Protein AF-A0AAP3EN19-F1 (afdb_monomer)

Radius of gyration: 18.19 Å; Cα contacts (8 Å, |Δi|>4): 121; chains: 1; bounding box: 39×28×57 Å

Foldseek 3Di:
DCDPDPPLVAAQAEDAEEEEELADWDCVRVVVVVVVSVVSNHRYFPQYAYHHNVVVQADPVRDGDDDPRVVSVVVRVVRNVVVRVVRVVCSVVVRPDPVVVVVVVVD

Structure (mmCIF, N/CA/C/O backbone):
data_AF-A0AAP3EN19-F1
#
_entry.id   AF-A0AAP3EN19-F1
#
loop_
_atom_site.group_PDB
_atom_site.id
_atom_site.type_symbol
_atom_site.label_atom_id
_atom_site.label_alt_id
_atom_site.label_comp_id
_atom_site.label_asym_id
_atom_site.label_entity_id
_atom_site.label_seq_id
_atom_site.pdbx_PDB_ins_code
_atom_site.Cartn_x
_atom_site.Cartn_y
_atom_site.Cartn_z
_atom_site.occupancy
_atom_site.B_iso_or_equiv
_atom_site.auth_seq_id
_atom_site.auth_comp_id
_atom_site.auth_asym_id
_atom_site.auth_atom_id
_atom_site.pdbx_PDB_model_num
ATOM 1 N N . PRO A 1 1 ? -10.380 16.109 22.175 1.00 45.25 1 PRO A N 1
ATOM 2 C CA . PRO A 1 1 ? -10.395 16.600 20.768 1.00 45.25 1 PRO A CA 1
ATOM 3 C C . PRO A 1 1 ? -10.065 15.535 19.687 1.00 45.25 1 PRO A C 1
ATOM 5 O O . PRO A 1 1 ? -9.656 15.868 18.581 1.00 45.25 1 PRO A O 1
ATOM 8 N N . LEU A 1 2 ? -10.328 14.258 19.972 1.00 49.66 2 LEU A N 1
ATOM 9 C CA . LEU A 1 2 ? -10.444 13.134 19.017 1.00 49.66 2 LEU A CA 1
ATOM 10 C C . LEU A 1 2 ? -11.611 12.213 19.446 1.00 49.66 2 LEU A C 1
ATOM 12 O O . LEU A 1 2 ? -11.711 11.057 19.037 1.00 49.66 2 LEU A O 1
ATOM 16 N N . SER A 1 3 ? -12.425 12.751 20.345 1.00 49.03 3 SER A N 1
ATOM 17 C CA . SER A 1 3 ? -13.390 12.119 21.223 1.00 49.03 3 SER A CA 1
ATOM 18 C C . SER A 1 3 ? -14.751 12.660 20.795 1.00 49.03 3 SER A C 1
ATOM 20 O O . SER A 1 3 ? -14.890 13.875 20.669 1.00 49.03 3 SER A O 1
ATOM 22 N N . GLU A 1 4 ? -15.671 11.737 20.516 1.00 41.00 4 GLU A N 1
ATOM 23 C CA . GLU A 1 4 ? -17.041 11.913 20.007 1.00 41.00 4 GLU A CA 1
ATOM 24 C C . GLU A 1 4 ? -17.207 12.092 18.481 1.00 41.00 4 GLU A C 1
ATOM 26 O O . GLU A 1 4 ? -16.794 13.066 17.856 1.00 41.00 4 GLU A O 1
ATOM 31 N N . GLY A 1 5 ? -17.859 11.108 17.852 1.00 50.50 5 GLY A N 1
ATOM 32 C CA . GLY A 1 5 ? -18.584 11.275 16.583 1.00 50.50 5 GLY A CA 1
ATOM 33 C C . GLY A 1 5 ? -17.785 11.305 15.276 1.00 50.50 5 GLY A C 1
ATOM 34 O O . GLY A 1 5 ? -18.374 11.111 14.212 1.00 50.50 5 GLY A O 1
ATOM 35 N N . ALA A 1 6 ? -16.464 11.494 15.300 1.00 54.47 6 ALA A N 1
ATOM 36 C CA . A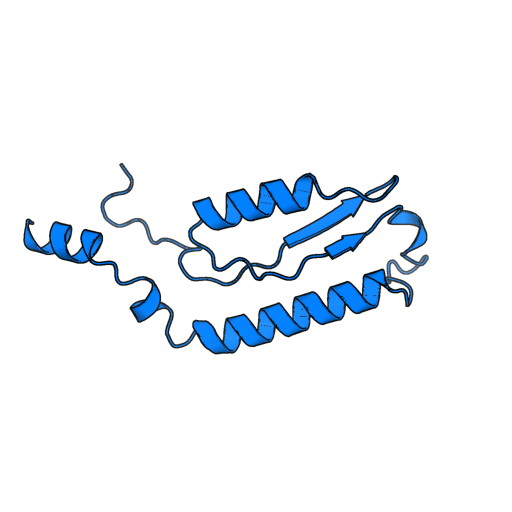LA A 1 6 ? -15.674 11.466 14.071 1.00 54.47 6 ALA A CA 1
ATOM 37 C C . ALA A 1 6 ? -15.603 10.035 13.513 1.00 54.47 6 ALA A C 1
ATOM 39 O O . ALA A 1 6 ? -14.811 9.208 13.975 1.00 54.47 6 ALA A O 1
ATOM 40 N N . VAL A 1 7 ? -16.424 9.743 12.496 1.00 64.12 7 VAL A N 1
ATOM 41 C CA . VAL A 1 7 ? -16.257 8.568 11.629 1.00 64.12 7 VAL A CA 1
ATOM 42 C C . VAL A 1 7 ? -14.787 8.514 11.237 1.00 64.12 7 VAL A C 1
ATOM 44 O O . VAL A 1 7 ? -14.251 9.489 10.719 1.00 64.12 7 V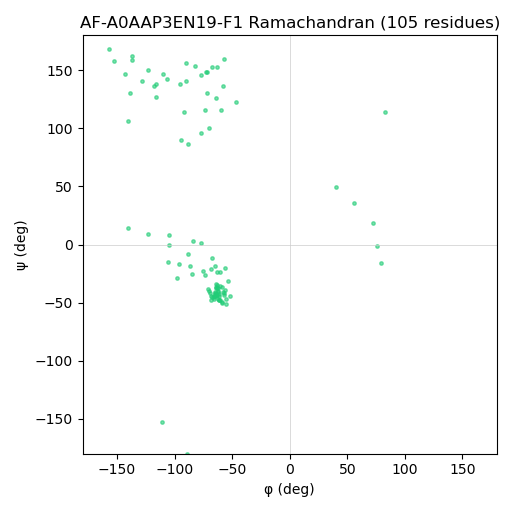AL A O 1
ATOM 47 N N . ARG A 1 8 ? -14.111 7.401 11.531 1.00 72.81 8 ARG A N 1
ATOM 48 C CA . ARG A 1 8 ? -12.677 7.240 11.266 1.00 72.81 8 ARG A CA 1
ATOM 49 C C . ARG A 1 8 ? -12.518 6.558 9.908 1.00 72.81 8 ARG A C 1
ATOM 51 O O . ARG A 1 8 ? -12.483 5.327 9.863 1.00 72.81 8 ARG A O 1
ATOM 58 N N . PRO A 1 9 ? -12.434 7.304 8.788 1.00 87.81 9 PRO A N 1
ATOM 59 C CA . PRO A 1 9 ? -12.581 6.737 7.447 1.00 87.81 9 PRO A CA 1
ATOM 60 C C . PRO A 1 9 ? -11.479 5.741 7.073 1.00 87.81 9 PRO A C 1
ATOM 62 O O . PRO A 1 9 ? -11.663 4.973 6.132 1.00 87.81 9 PRO A O 1
ATOM 65 N N . SER A 1 10 ? -10.342 5.749 7.770 1.00 93.62 10 SER A N 1
ATOM 66 C CA . SER A 1 10 ? -9.179 4.895 7.506 1.00 93.62 10 SER A CA 1
ATOM 67 C C . SER A 1 10 ? -8.996 3.760 8.515 1.00 93.62 10 SER A C 1
ATOM 69 O O . SER A 1 10 ? -8.227 2.839 8.251 1.00 93.62 10 SER A O 1
ATOM 71 N N . GLN A 1 11 ? -9.666 3.807 9.670 1.00 93.75 11 GLN A N 1
ATOM 72 C CA . GLN A 1 11 ? -9.373 2.897 10.777 1.00 93.75 11 GLN A CA 1
ATOM 73 C C . GLN A 1 11 ? -9.662 1.440 10.388 1.00 93.75 11 GLN A C 1
ATOM 75 O O . GLN A 1 11 ? -10.758 1.116 9.942 1.00 93.75 11 GLN A O 1
ATOM 80 N N . GLY A 1 12 ? -8.667 0.565 10.564 1.00 94.88 12 GLY A N 1
ATOM 81 C CA . GLY A 1 12 ? -8.773 -0.867 10.267 1.00 94.88 12 GLY A CA 1
ATOM 82 C C . GLY A 1 12 ? -8.720 -1.224 8.778 1.00 94.88 12 GLY A C 1
ATOM 83 O O . GLY A 1 12 ? -8.747 -2.406 8.446 1.00 94.88 12 GLY A O 1
ATOM 84 N N . LYS A 1 13 ? -8.615 -0.240 7.873 1.00 97.25 13 LYS A N 1
ATOM 85 C CA . LYS A 1 13 ? -8.443 -0.500 6.438 1.00 97.25 13 LYS A CA 1
ATOM 86 C C . LYS A 1 13 ? -7.010 -0.912 6.130 1.00 97.25 13 LYS A C 1
ATOM 88 O O . LYS A 1 13 ? -6.067 -0.420 6.747 1.00 97.25 13 LYS A O 1
ATOM 93 N N . THR A 1 14 ? -6.850 -1.787 5.151 1.00 98.38 14 THR A N 1
ATOM 94 C CA . THR A 1 14 ? -5.551 -2.187 4.609 1.00 98.38 14 THR A CA 1
ATOM 95 C C . THR A 1 14 ? -4.916 -1.067 3.784 1.00 98.38 14 THR A C 1
ATOM 97 O O . THR A 1 14 ? -5.610 -0.252 3.175 1.00 98.38 14 THR A O 1
ATOM 100 N N . LEU A 1 15 ? -3.584 -1.009 3.783 1.00 98.62 15 LEU A N 1
ATOM 101 C CA . LEU A 1 15 ? -2.796 -0.023 3.044 1.00 98.62 15 LEU A CA 1
ATOM 102 C C . LEU A 1 15 ? -1.573 -0.689 2.412 1.00 98.62 15 LEU A C 1
ATOM 104 O O . LEU A 1 15 ? -0.802 -1.343 3.110 1.00 98.62 15 LEU A O 1
ATOM 108 N N . ALA A 1 16 ? -1.352 -0.447 1.123 1.00 98.75 16 ALA A N 1
ATOM 109 C CA . ALA A 1 16 ? -0.076 -0.680 0.454 1.00 98.75 16 ALA A CA 1
ATOM 110 C C . ALA A 1 16 ? 0.607 0.665 0.182 1.00 98.75 16 ALA A C 1
ATOM 112 O O . ALA A 1 16 ? -0.061 1.648 -0.138 1.00 98.75 16 ALA A O 1
ATOM 113 N N . VAL A 1 17 ? 1.934 0.716 0.310 1.00 98.62 17 VAL A N 1
ATOM 114 C CA . VAL A 1 17 ? 2.727 1.927 0.051 1.00 98.62 17 VAL A CA 1
ATOM 115 C C . VAL A 1 17 ? 3.702 1.687 -1.093 1.00 98.62 17 VAL A C 1
ATOM 117 O O . VAL A 1 17 ? 4.347 0.640 -1.178 1.00 98.62 17 VAL A O 1
ATOM 120 N N . MET A 1 18 ? 3.792 2.662 -1.994 1.00 98.56 18 MET A N 1
ATOM 121 C CA . MET A 1 18 ? 4.605 2.576 -3.203 1.00 98.56 18 MET A CA 1
ATOM 122 C C . MET A 1 18 ? 5.224 3.939 -3.507 1.00 98.56 18 MET A C 1
ATOM 124 O O . MET A 1 18 ? 4.605 4.970 -3.243 1.00 98.56 18 MET A O 1
ATOM 128 N N . GLN A 1 19 ? 6.433 3.949 -4.065 1.00 98.25 19 GLN A N 1
ATOM 129 C CA . GLN A 1 19 ? 7.074 5.164 -4.565 1.00 98.25 19 GLN A CA 1
ATOM 130 C C . GLN A 1 19 ? 7.764 4.938 -5.912 1.00 98.25 19 GLN A C 1
ATOM 132 O O . GLN A 1 19 ? 8.109 3.813 -6.278 1.00 98.25 19 GLN A O 1
ATOM 137 N N . VAL A 1 20 ? 8.044 6.044 -6.595 1.00 97.81 20 VAL A N 1
ATOM 138 C CA . VAL A 1 20 ? 8.912 6.106 -7.773 1.00 97.81 20 VAL A CA 1
ATOM 139 C C . VAL A 1 20 ? 10.052 7.094 -7.523 1.00 97.81 20 VAL A C 1
ATOM 141 O O . VAL A 1 20 ? 9.899 8.055 -6.766 1.00 97.81 20 VAL A O 1
ATOM 144 N N . CYS A 1 21 ? 11.207 6.864 -8.144 1.00 96.75 21 CYS A N 1
ATOM 145 C CA . CYS A 1 21 ? 12.368 7.750 -8.085 1.00 96.75 21 CYS A CA 1
ATOM 146 C C . CYS A 1 21 ? 12.869 8.080 -9.493 1.00 96.75 21 CYS A C 1
ATOM 148 O O . CYS A 1 21 ? 12.954 7.200 -10.344 1.00 96.75 21 CYS A O 1
ATOM 150 N N . GLY A 1 22 ? 13.286 9.328 -9.724 1.00 97.12 22 GLY A N 1
ATOM 151 C CA . GLY A 1 22 ? 13.999 9.702 -10.955 1.00 97.12 22 GLY A CA 1
ATOM 152 C C . GLY A 1 22 ? 15.466 9.244 -10.980 1.00 97.12 22 GLY A C 1
ATOM 153 O O . GLY A 1 22 ? 16.043 9.079 -12.053 1.00 97.12 22 GLY A O 1
ATOM 154 N N . GLY A 1 23 ? 16.058 9.016 -9.802 1.00 94.81 23 GLY A N 1
ATOM 155 C CA . GLY A 1 23 ? 17.445 8.579 -9.621 1.00 94.81 23 GLY A CA 1
ATOM 156 C C . GLY A 1 23 ? 17.565 7.147 -9.094 1.00 94.81 23 GLY A C 1
ATOM 157 O O . GLY A 1 23 ? 16.687 6.313 -9.313 1.00 94.81 23 GLY A O 1
ATOM 158 N N . SER A 1 24 ? 18.664 6.866 -8.391 1.0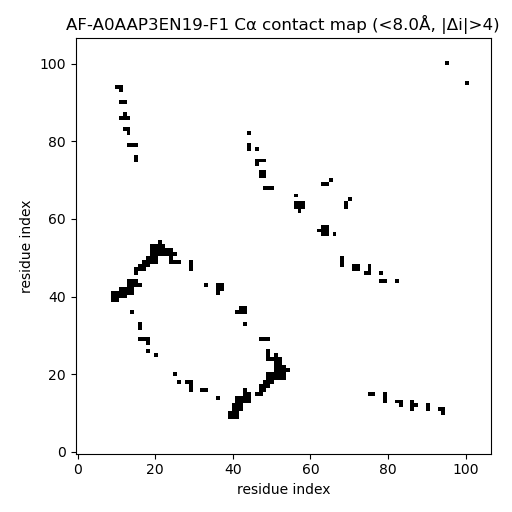0 95.62 24 SER A N 1
ATOM 159 C CA . SER A 1 24 ? 18.901 5.579 -7.724 1.00 95.62 24 SER A CA 1
ATOM 160 C C . SER A 1 24 ? 17.798 5.227 -6.722 1.00 95.62 24 SER A C 1
ATOM 162 O O . SER A 1 24 ? 17.061 6.095 -6.250 1.00 95.62 24 SER A O 1
ATOM 164 N N . GLN A 1 25 ? 17.697 3.940 -6.392 1.00 94.88 25 GLN A N 1
ATOM 165 C CA . GLN A 1 25 ? 16.673 3.443 -5.481 1.00 94.88 25 GLN A CA 1
ATOM 166 C C . GLN A 1 25 ? 16.749 4.137 -4.115 1.00 94.88 25 GLN A C 1
ATOM 168 O O . GLN A 1 25 ? 17.824 4.314 -3.544 1.00 94.88 25 GLN A O 1
ATOM 173 N N . SER A 1 26 ? 15.584 4.509 -3.589 1.00 96.81 26 SER A N 1
ATOM 174 C CA . SER A 1 26 ? 15.413 5.090 -2.258 1.00 96.81 26 SER A CA 1
ATOM 175 C C . SER A 1 26 ? 14.196 4.468 -1.580 1.00 96.81 26 SER A C 1
ATOM 177 O O . SER A 1 26 ? 13.302 3.955 -2.250 1.00 96.81 26 SER A O 1
ATOM 179 N N . PHE A 1 27 ? 14.138 4.530 -0.253 1.00 97.69 27 PHE A N 1
ATOM 180 C CA . PHE A 1 27 ? 12.989 4.070 0.534 1.00 97.69 27 PHE A CA 1
ATOM 181 C C . PHE A 1 27 ? 12.404 5.167 1.430 1.00 97.69 27 PHE A C 1
ATOM 183 O O . PHE A 1 27 ? 11.550 4.896 2.270 1.00 97.69 27 PHE A O 1
ATOM 190 N N . ASN A 1 28 ? 12.855 6.415 1.274 1.00 97.38 28 ASN A N 1
ATOM 191 C CA . ASN A 1 28 ? 12.502 7.498 2.190 1.00 97.38 28 ASN A CA 1
ATOM 192 C C . ASN A 1 28 ? 10.989 7.749 2.229 1.00 97.38 28 ASN A C 1
ATOM 194 O O . ASN A 1 28 ? 10.403 7.805 3.310 1.00 97.38 28 ASN A O 1
ATOM 198 N N . THR A 1 29 ? 10.349 7.841 1.061 1.00 98.00 29 THR A N 1
ATOM 199 C CA . THR A 1 29 ? 8.916 8.128 0.958 1.00 98.00 29 THR A CA 1
ATOM 200 C C . THR A 1 29 ? 8.085 6.966 1.485 1.00 98.00 29 THR A C 1
ATOM 202 O O . THR A 1 29 ? 7.216 7.185 2.322 1.00 98.00 29 THR A O 1
ATOM 205 N N . VAL A 1 30 ? 8.365 5.723 1.081 1.00 98.12 30 VAL A N 1
ATOM 206 C CA . VAL A 1 30 ? 7.607 4.558 1.582 1.00 98.12 30 VAL A CA 1
ATOM 207 C C . VAL A 1 30 ? 7.765 4.361 3.090 1.00 98.12 30 VAL A C 1
ATOM 209 O O . VAL A 1 30 ? 6.791 4.019 3.758 1.00 98.12 30 VAL A O 1
ATOM 212 N N . ASN A 1 31 ? 8.937 4.663 3.658 1.00 98.19 31 ASN A N 1
ATOM 213 C CA . ASN A 1 31 ? 9.153 4.616 5.105 1.00 98.19 31 ASN A CA 1
ATOM 214 C C . ASN A 1 31 ? 8.317 5.677 5.836 1.00 98.19 31 ASN A C 1
ATOM 216 O O . ASN A 1 31 ? 7.656 5.369 6.829 1.00 98.19 31 ASN A O 1
ATOM 220 N N . GLN A 1 32 ? 8.285 6.911 5.325 1.00 98.31 32 GLN A N 1
ATOM 221 C CA . GLN A 1 32 ? 7.445 7.974 5.884 1.00 98.31 32 GLN A CA 1
ATOM 222 C C . GLN A 1 32 ? 5.950 7.647 5.753 1.00 98.31 32 GLN A C 1
ATOM 224 O O . GLN A 1 32 ? 5.203 7.771 6.723 1.00 98.31 32 GLN A O 1
ATOM 229 N N . MET A 1 33 ? 5.518 7.147 4.593 1.00 98.31 33 MET A N 1
ATOM 230 C CA . MET A 1 33 ? 4.130 6.745 4.348 1.00 98.31 33 MET A CA 1
ATOM 231 C C . MET A 1 33 ? 3.698 5.578 5.239 1.00 98.31 33 MET A C 1
ATOM 233 O O . MET A 1 33 ? 2.557 5.540 5.693 1.00 98.31 33 MET A O 1
ATOM 237 N N . ARG A 1 34 ? 4.603 4.649 5.561 1.00 98.44 34 ARG A N 1
ATOM 238 C CA . ARG A 1 34 ? 4.330 3.561 6.509 1.00 98.44 34 ARG A CA 1
ATOM 239 C C . ARG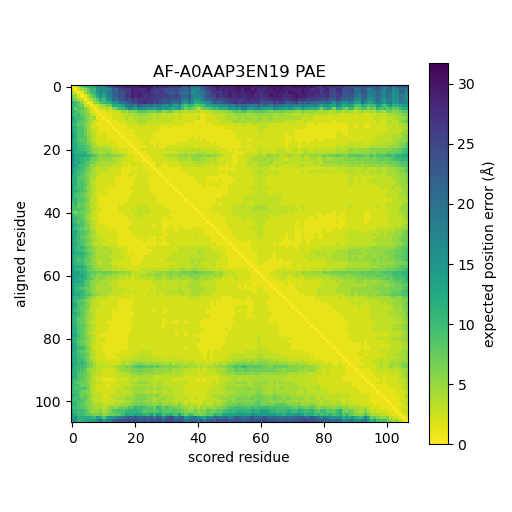 A 1 34 ? 4.062 4.090 7.916 1.00 98.44 34 ARG A C 1
ATOM 241 O O . ARG A 1 34 ? 3.100 3.662 8.557 1.00 98.44 34 ARG A O 1
ATOM 248 N N . VAL A 1 35 ? 4.868 5.048 8.378 1.00 98.06 35 VAL A N 1
ATOM 249 C CA . VAL A 1 35 ? 4.637 5.734 9.660 1.00 98.06 35 VAL A CA 1
ATOM 250 C C . VAL A 1 35 ? 3.311 6.498 9.632 1.00 98.06 35 VAL A C 1
ATOM 252 O O . VAL A 1 35 ? 2.557 6.443 10.605 1.00 98.06 35 VAL A O 1
ATOM 255 N N . LEU A 1 36 ? 2.982 7.153 8.517 1.00 97.62 36 LEU A N 1
ATOM 256 C CA . LEU A 1 36 ? 1.693 7.818 8.330 1.00 97.62 36 LEU A CA 1
ATOM 257 C C . LEU A 1 36 ? 0.519 6.826 8.390 1.00 97.62 36 LEU A C 1
ATOM 259 O O . LEU A 1 36 ? -0.439 7.071 9.118 1.00 97.62 36 LEU A O 1
ATOM 263 N N . GLY A 1 37 ? 0.612 5.665 7.736 1.00 97.75 37 GLY A N 1
ATOM 264 C CA . GLY A 1 37 ? -0.405 4.607 7.808 1.00 97.75 37 GLY A CA 1
ATOM 265 C C . GLY A 1 37 ? -0.694 4.153 9.242 1.00 97.75 37 GLY A C 1
ATOM 266 O O . GLY A 1 37 ? -1.856 3.992 9.623 1.00 97.75 37 GLY A O 1
ATOM 267 N N . ARG A 1 38 ? 0.348 4.060 10.081 1.00 97.31 38 ARG A N 1
ATOM 268 C CA . ARG A 1 38 ? 0.201 3.792 11.522 1.00 97.31 38 ARG A CA 1
ATOM 269 C C . ARG A 1 38 ? -0.601 4.891 12.224 1.00 97.31 38 ARG A C 1
ATOM 271 O O . ARG A 1 38 ? -1.516 4.577 12.981 1.00 97.31 38 ARG A O 1
ATOM 278 N N . TRP A 1 39 ? -0.279 6.165 11.986 1.00 95.62 39 TRP A N 1
ATOM 279 C CA . TRP A 1 39 ? -1.029 7.296 12.557 1.00 95.62 39 TRP A CA 1
ATOM 280 C C . TRP A 1 39 ? -2.500 7.296 12.126 1.00 95.62 39 TRP A C 1
ATOM 282 O O . TRP A 1 39 ? -3.380 7.565 12.940 1.00 95.62 39 TRP A O 1
ATOM 292 N N . MET A 1 40 ? -2.769 6.889 10.886 1.00 95.69 40 MET A N 1
ATOM 293 C CA . MET A 1 40 ? -4.117 6.734 10.333 1.00 95.69 40 MET A CA 1
ATOM 294 C C . MET A 1 40 ? -4.844 5.461 10.807 1.00 95.69 40 MET A C 1
ATOM 296 O O . MET A 1 40 ? -5.979 5.218 10.387 1.00 95.69 40 MET A O 1
ATOM 300 N N . ARG A 1 41 ? -4.218 4.651 11.678 1.00 95.06 41 ARG A N 1
ATOM 301 C CA . ARG A 1 41 ? -4.723 3.364 12.195 1.00 95.06 41 ARG A CA 1
ATOM 302 C C . ARG A 1 41 ? -5.077 2.358 11.087 1.00 95.06 41 ARG A C 1
ATOM 304 O O . ARG A 1 41 ? -6.050 1.612 11.217 1.00 95.06 41 ARG A O 1
ATOM 311 N N . MET A 1 42 ? -4.302 2.355 10.006 1.00 97.94 42 MET A N 1
ATOM 312 C CA . MET A 1 42 ? -4.427 1.405 8.899 1.00 97.94 42 MET A CA 1
ATOM 313 C C . MET A 1 42 ? -3.565 0.160 9.135 1.00 97.94 42 MET A C 1
ATOM 315 O O . MET A 1 42 ? -2.560 0.203 9.846 1.00 97.94 42 MET A O 1
ATOM 319 N N . ILE A 1 43 ? -3.939 -0.945 8.495 1.00 97.94 43 ILE A N 1
ATOM 320 C CA . ILE A 1 43 ? -3.149 -2.175 8.425 1.00 97.94 43 ILE A CA 1
ATOM 321 C C . ILE A 1 43 ? -2.227 -2.060 7.209 1.00 97.94 43 ILE A C 1
ATOM 323 O O . ILE A 1 43 ? -2.581 -2.461 6.099 1.00 97.94 43 ILE A O 1
ATOM 327 N N . THR A 1 44 ? -1.058 -1.451 7.400 1.00 98.56 44 THR A N 1
ATOM 328 C CA . THR A 1 44 ? -0.058 -1.343 6.332 1.00 98.56 44 THR A CA 1
ATOM 329 C C . THR A 1 44 ? 0.607 -2.698 6.102 1.00 98.56 44 THR A C 1
ATOM 331 O O . THR A 1 44 ? 1.301 -3.191 6.993 1.00 98.56 44 THR A O 1
ATOM 334 N N . ILE A 1 45 ? 0.418 -3.286 4.919 1.00 98.69 45 ILE A N 1
ATOM 335 C CA . ILE A 1 45 ? 0.972 -4.604 4.574 1.00 98.69 45 ILE A CA 1
ATOM 336 C C . ILE A 1 45 ? 2.516 -4.586 4.586 1.00 98.69 45 ILE A C 1
ATOM 338 O O . ILE A 1 45 ? 3.124 -3.512 4.431 1.00 98.69 45 ILE A O 1
ATOM 342 N N . PRO A 1 46 ? 3.185 -5.725 4.845 1.00 98.50 46 PRO A N 1
ATOM 343 C CA . PRO A 1 46 ? 4.642 -5.765 4.930 1.00 98.50 46 PRO A CA 1
ATOM 344 C C . PRO A 1 46 ? 5.321 -5.444 3.595 1.00 98.50 46 PRO A C 1
ATOM 346 O O . PRO A 1 46 ? 6.286 -4.674 3.591 1.00 98.50 46 PRO A O 1
ATOM 349 N N . ASN A 1 47 ? 4.816 -5.962 2.474 1.00 98.12 47 ASN A N 1
ATOM 350 C CA . ASN A 1 47 ? 5.428 -5.751 1.169 1.00 98.12 47 ASN A CA 1
ATOM 351 C C . ASN A 1 47 ? 5.220 -4.309 0.663 1.00 98.12 47 ASN A C 1
ATOM 353 O O . ASN A 1 47 ? 4.237 -3.637 0.981 1.00 98.12 47 ASN A O 1
ATOM 357 N N . GLN A 1 48 ? 6.182 -3.798 -0.107 1.00 98.19 48 GLN A N 1
ATOM 358 C CA . GLN A 1 48 ? 6.160 -2.438 -0.656 1.00 98.19 48 GLN A CA 1
ATOM 359 C C . GLN A 1 48 ? 6.962 -2.348 -1.957 1.00 98.19 48 GLN A C 1
ATOM 361 O O . GLN A 1 48 ? 7.871 -3.147 -2.198 1.00 98.19 48 GLN A O 1
ATOM 366 N N . SER A 1 49 ? 6.667 -1.332 -2.772 1.00 98.38 49 SER A N 1
ATOM 367 C CA . SER A 1 49 ? 7.373 -1.094 -4.036 1.00 98.38 49 SER A CA 1
ATOM 368 C C . SER A 1 49 ? 8.132 0.235 -4.041 1.00 98.38 49 SER A C 1
ATOM 370 O O . SER A 1 49 ? 7.634 1.260 -3.574 1.00 98.38 49 SER A O 1
ATOM 372 N N . SER A 1 50 ? 9.350 0.212 -4.583 1.00 98.19 50 SER A N 1
ATOM 373 C CA . SER A 1 50 ? 10.151 1.403 -4.868 1.00 98.19 50 SER A CA 1
ATOM 374 C C . SER A 1 50 ? 10.868 1.226 -6.202 1.00 98.19 50 SER A C 1
ATOM 376 O O . SER A 1 50 ? 11.823 0.447 -6.297 1.00 98.19 50 SER A O 1
ATOM 378 N N . VAL A 1 51 ? 10.380 1.938 -7.220 1.00 98.00 51 VAL A N 1
ATOM 379 C CA . VAL A 1 51 ? 10.881 1.871 -8.600 1.00 98.00 51 V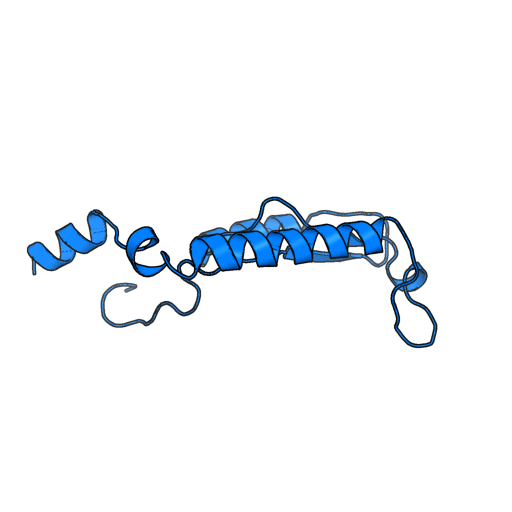AL A CA 1
ATOM 380 C C . VAL A 1 51 ? 11.955 2.939 -8.803 1.00 98.00 51 VAL A C 1
ATOM 382 O O . VAL A 1 51 ? 11.668 4.137 -8.729 1.00 98.00 51 VAL A O 1
ATOM 385 N N . ALA A 1 52 ? 13.20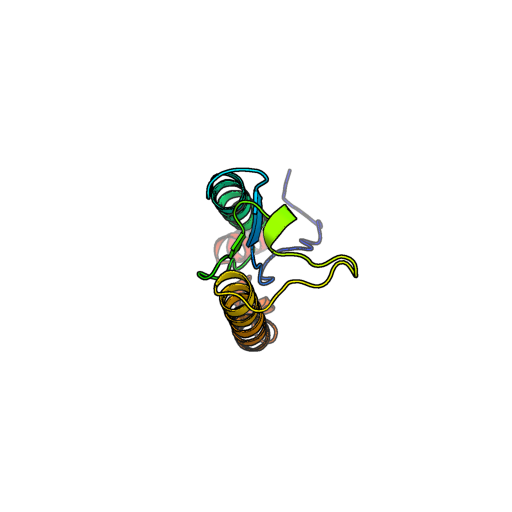0 2.517 -9.033 1.00 97.62 52 ALA A N 1
ATOM 386 C CA . ALA A 1 52 ? 14.311 3.423 -9.322 1.00 97.62 52 ALA A CA 1
ATOM 387 C C . ALA A 1 52 ? 14.328 3.818 -10.801 1.00 97.62 52 ALA A C 1
ATOM 389 O O . ALA A 1 52 ? 13.851 3.057 -11.634 1.00 97.62 52 ALA A O 1
ATOM 390 N N . LYS A 1 53 ? 14.896 4.991 -11.119 1.00 97.25 53 LYS A N 1
ATOM 391 C CA . LYS A 1 53 ? 14.980 5.543 -12.485 1.00 97.25 53 LYS A CA 1
ATOM 392 C C . LYS A 1 53 ? 13.697 5.303 -13.287 1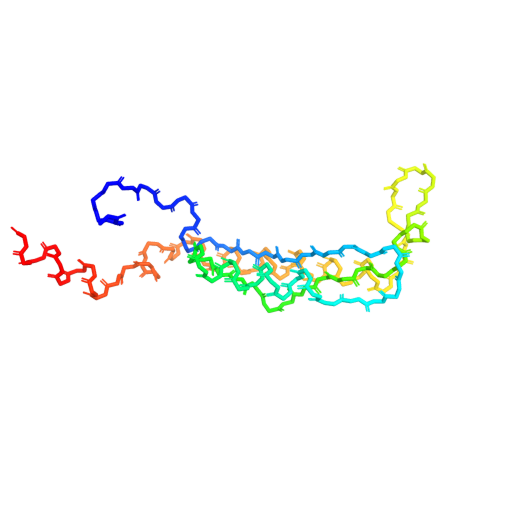.00 97.25 53 LYS A C 1
ATOM 394 O O . LYS A 1 53 ? 13.750 4.816 -14.409 1.00 97.25 53 LYS A O 1
ATOM 399 N N . ALA A 1 54 ? 12.547 5.638 -12.701 1.00 96.88 54 ALA A N 1
ATOM 400 C CA . ALA A 1 54 ? 11.239 5.205 -13.190 1.00 96.88 54 ALA A CA 1
ATOM 401 C C . ALA A 1 54 ? 11.003 5.538 -14.671 1.00 96.88 54 ALA A C 1
ATOM 403 O O . ALA A 1 54 ? 10.388 4.754 -15.372 1.00 96.88 54 ALA A O 1
ATOM 404 N N . TRP A 1 55 ? 11.575 6.628 -15.182 1.00 95.62 55 TRP A N 1
ATOM 405 C CA . TRP A 1 55 ? 11.536 6.991 -16.603 1.00 95.62 55 TRP A CA 1
ATOM 406 C C . TRP A 1 55 ? 12.088 5.918 -17.568 1.00 95.62 55 TRP A C 1
ATOM 408 O O . TRP A 1 55 ? 11.767 5.953 -18.748 1.00 95.62 55 TRP A O 1
ATOM 418 N N . GLN A 1 56 ? 12.900 4.965 -17.098 1.00 97.50 56 GLN A N 1
ATOM 419 C CA . GLN A 1 56 ? 13.381 3.822 -17.889 1.00 97.50 56 GLN A CA 1
ATOM 420 C C . GLN A 1 56 ? 12.389 2.650 -17.899 1.00 97.50 56 GLN A C 1
ATOM 422 O O . GLN A 1 56 ? 12.378 1.862 -18.848 1.00 97.50 56 GLN A O 1
ATOM 427 N N . GLU A 1 57 ? 11.554 2.553 -16.866 1.00 97.62 57 GLU A N 1
ATOM 428 C CA . GLU A 1 57 ? 10.669 1.417 -16.588 1.00 97.62 57 GLU A CA 1
ATOM 429 C C . GLU A 1 57 ? 9.301 1.532 -17.265 1.00 97.62 57 GLU A C 1
ATOM 431 O O . GLU A 1 57 ? 8.546 0.566 -17.261 1.00 97.62 57 GLU A O 1
ATOM 436 N N . PHE A 1 58 ? 8.981 2.677 -17.869 1.00 97.69 58 PHE A N 1
ATOM 437 C CA . PHE A 1 58 ? 7.763 2.869 -18.658 1.00 97.69 58 PHE A CA 1
ATOM 438 C C . PHE A 1 58 ? 8.101 3.003 -20.148 1.00 97.69 58 PHE A C 1
ATOM 440 O O . PHE A 1 58 ? 9.192 3.454 -20.512 1.00 97.69 58 PHE A O 1
ATOM 447 N N . ASP A 1 59 ? 7.212 2.514 -21.007 1.00 96.69 59 ASP A N 1
ATOM 448 C CA . ASP A 1 59 ? 7.267 2.710 -22.457 1.00 96.69 59 ASP A CA 1
ATOM 449 C C . ASP A 1 59 ? 6.529 3.987 -22.893 1.00 96.69 59 ASP A C 1
ATOM 451 O O . ASP A 1 59 ? 6.000 4.735 -22.065 1.00 96.69 59 ASP A O 1
ATOM 455 N N . ASP A 1 60 ? 6.524 4.246 -24.200 1.00 96.38 60 ASP A N 1
ATOM 456 C CA . ASP A 1 60 ? 5.938 5.456 -24.785 1.00 96.38 60 ASP A CA 1
ATOM 457 C C . ASP A 1 60 ? 4.401 5.499 -24.655 1.00 96.38 60 ASP A C 1
ATOM 459 O O . ASP A 1 60 ? 3.817 6.582 -24.653 1.00 96.38 60 ASP A O 1
ATOM 463 N N . ASP A 1 61 ? 3.751 4.344 -24.457 1.00 97.31 61 ASP A N 1
ATOM 464 C CA . ASP A 1 61 ? 2.313 4.226 -24.174 1.00 97.31 61 ASP A CA 1
ATOM 465 C C . ASP A 1 61 ? 1.996 4.407 -22.673 1.00 97.31 61 ASP A C 1
ATOM 467 O O . ASP A 1 61 ? 0.847 4.271 -22.236 1.00 97.31 61 ASP A O 1
ATOM 471 N N . GLY A 1 62 ? 3.011 4.698 -21.850 1.00 95.81 62 GLY A N 1
ATOM 472 C CA . GLY A 1 62 ? 2.881 4.860 -20.403 1.00 95.81 62 GLY A CA 1
ATOM 473 C C . GLY A 1 62 ? 2.640 3.543 -19.663 1.00 95.81 62 GLY A C 1
ATOM 474 O O . GLY A 1 62 ? 2.177 3.547 -18.517 1.00 95.81 62 GLY A O 1
ATOM 475 N N . ARG A 1 63 ? 2.933 2.400 -20.289 1.00 97.69 63 ARG A N 1
ATOM 476 C CA . ARG A 1 63 ? 2.836 1.078 -19.671 1.00 97.69 63 ARG A CA 1
ATOM 477 C C . ARG A 1 63 ? 4.167 0.730 -19.031 1.00 97.69 63 ARG A C 1
ATOM 479 O O . ARG A 1 63 ? 5.238 1.010 -19.559 1.00 97.69 63 ARG A O 1
ATOM 486 N N . MET A 1 64 ? 4.100 0.110 -17.861 1.00 97.81 64 MET A N 1
ATOM 487 C CA . MET A 1 64 ? 5.303 -0.386 -17.213 1.00 97.81 64 MET A CA 1
ATOM 488 C C . MET A 1 64 ? 5.821 -1.610 -17.972 1.00 97.81 64 MET A C 1
ATOM 490 O O . MET A 1 64 ? 5.056 -2.534 -18.262 1.00 97.81 64 MET A O 1
ATOM 494 N N . LYS A 1 65 ? 7.113 -1.606 -18.292 1.00 97.56 65 LYS A N 1
ATOM 495 C CA . LYS A 1 65 ? 7.801 -2.705 -18.967 1.00 97.56 65 LYS A CA 1
ATOM 496 C C . LYS A 1 65 ? 7.881 -3.925 -18.040 1.00 97.56 65 LYS A C 1
ATOM 498 O O . LYS A 1 65 ? 7.934 -3.757 -16.820 1.00 97.56 65 LYS A O 1
ATOM 503 N N . PRO A 1 66 ? 7.946 -5.152 -18.587 1.00 97.88 66 PRO A N 1
ATOM 504 C CA . PRO A 1 66 ? 8.249 -6.337 -17.792 1.00 97.88 66 PRO A CA 1
ATOM 505 C C . PRO A 1 66 ? 9.621 -6.192 -17.123 1.00 97.88 66 PRO A C 1
ATOM 507 O O . PRO A 1 66 ? 10.646 -6.100 -17.799 1.00 97.88 66 PRO A O 1
ATOM 510 N N . SER A 1 67 ? 9.642 -6.145 -15.794 1.00 97.56 67 SER A N 1
ATOM 511 C CA . SER A 1 67 ? 10.861 -6.029 -14.995 1.00 97.56 67 SER A CA 1
ATOM 512 C C . SER A 1 67 ? 10.628 -6.556 -13.581 1.00 97.56 67 SER A C 1
ATOM 514 O O . SER A 1 67 ? 9.490 -6.741 -13.150 1.00 97.56 67 SER A O 1
ATOM 516 N N . SER A 1 68 ? 11.705 -6.734 -12.815 1.00 97.88 68 SER A N 1
ATOM 517 C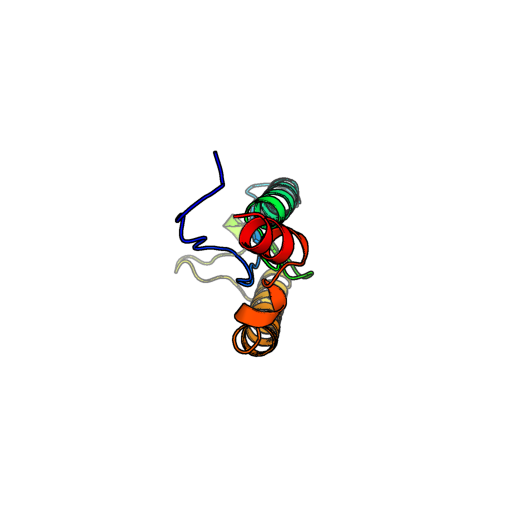 CA . SER A 1 68 ? 11.601 -7.126 -11.404 1.00 97.88 68 SER A CA 1
ATOM 518 C C . SER A 1 68 ? 10.831 -6.103 -10.558 1.00 97.88 68 SER A C 1
ATOM 520 O O . SER A 1 68 ? 10.259 -6.454 -9.524 1.00 97.88 68 SER A O 1
ATOM 522 N N . TYR A 1 69 ? 10.778 -4.838 -10.994 1.00 98.19 69 TYR A N 1
ATOM 523 C CA . TYR A 1 69 ? 9.919 -3.838 -10.374 1.00 98.19 69 TYR A CA 1
ATOM 524 C C . TYR A 1 69 ? 8.444 -4.128 -10.638 1.00 98.19 69 TYR A C 1
ATOM 526 O O . TYR A 1 69 ? 7.650 -4.011 -9.709 1.00 98.19 69 TYR A O 1
ATOM 534 N N . TYR A 1 70 ? 8.077 -4.526 -11.859 1.00 98.38 70 TYR A N 1
ATOM 535 C CA . TYR A 1 70 ? 6.703 -4.904 -12.185 1.00 98.38 70 TYR A CA 1
ATOM 536 C C . TYR A 1 70 ? 6.258 -6.127 -11.375 1.00 98.38 70 TYR A C 1
ATOM 538 O O . TYR A 1 70 ? 5.213 -6.074 -10.727 1.00 98.38 70 TYR A O 1
ATOM 546 N N . ASP A 1 71 ? 7.092 -7.167 -11.303 1.00 98.50 71 ASP A N 1
ATOM 547 C CA . ASP A 1 71 ? 6.811 -8.369 -10.506 1.00 98.50 71 ASP A CA 1
ATOM 548 C C . ASP A 1 71 ? 6.580 -8.017 -9.027 1.00 98.50 71 ASP A C 1
ATOM 550 O O . ASP A 1 71 ? 5.613 -8.460 -8.411 1.00 98.50 71 ASP A O 1
ATOM 554 N N . ARG A 1 72 ? 7.386 -7.102 -8.467 1.00 98.50 72 ARG A N 1
ATOM 555 C CA . ARG A 1 72 ? 7.172 -6.604 -7.100 1.00 98.50 72 ARG A CA 1
ATOM 556 C C . ARG A 1 72 ? 5.836 -5.880 -6.934 1.00 98.50 72 ARG A C 1
ATOM 558 O O . ARG A 1 72 ? 5.226 -5.967 -5.871 1.00 98.50 72 ARG A O 1
ATOM 565 N N . ILE A 1 73 ? 5.389 -5.118 -7.931 1.00 98.38 73 ILE A N 1
ATOM 566 C CA . ILE A 1 73 ? 4.078 -4.456 -7.876 1.00 98.38 73 ILE A CA 1
ATOM 567 C C . ILE A 1 73 ? 2.963 -5.501 -7.860 1.00 98.38 73 ILE A C 1
ATOM 569 O O . ILE A 1 73 ? 2.017 -5.351 -7.086 1.00 98.38 73 ILE A O 1
ATOM 573 N N . VAL A 1 74 ? 3.096 -6.563 -8.658 1.00 98.56 74 VAL A N 1
ATOM 574 C CA . VAL A 1 74 ? 2.157 -7.690 -8.653 1.00 98.56 74 VAL A CA 1
ATOM 575 C C . VAL A 1 74 ? 2.091 -8.323 -7.262 1.00 98.56 74 VAL A C 1
ATOM 577 O O . VAL A 1 74 ? 0.994 -8.414 -6.712 1.00 98.56 74 VAL A O 1
ATOM 580 N N . ASP A 1 75 ? 3.234 -8.642 -6.644 1.00 98.75 75 ASP A N 1
ATOM 581 C CA . ASP A 1 75 ? 3.284 -9.201 -5.282 1.00 98.75 75 ASP A CA 1
ATOM 582 C C . ASP A 1 75 ? 2.593 -8.291 -4.251 1.00 98.75 75 ASP A C 1
ATOM 584 O O . ASP A 1 75 ? 1.840 -8.753 -3.394 1.00 98.75 75 ASP A O 1
ATOM 588 N N . VAL A 1 76 ? 2.832 -6.976 -4.327 1.00 98.75 76 VAL A N 1
ATOM 589 C CA . VAL A 1 76 ? 2.237 -5.988 -3.411 1.00 98.75 76 VAL A CA 1
ATOM 590 C C . VAL A 1 76 ? 0.716 -5.934 -3.565 1.00 98.75 76 VAL A C 1
ATOM 592 O O . VAL A 1 76 ? 0.003 -5.870 -2.564 1.00 98.75 76 VAL A O 1
ATOM 595 N N . MET A 1 77 ? 0.204 -5.965 -4.797 1.00 98.75 77 MET A N 1
ATOM 596 C CA . MET A 1 77 ? -1.240 -5.948 -5.054 1.00 98.75 77 MET A CA 1
ATOM 597 C C . MET A 1 77 ? -1.905 -7.265 -4.656 1.00 98.75 77 MET A C 1
ATOM 599 O O . MET A 1 77 ? -2.999 -7.258 -4.088 1.00 98.75 77 MET A O 1
ATOM 603 N N . GLU A 1 78 ? -1.234 -8.390 -4.900 1.00 98.81 78 GLU A N 1
ATOM 604 C CA . GLU A 1 78 ? -1.699 -9.703 -4.470 1.00 98.81 78 GLU A CA 1
ATOM 605 C C . GLU A 1 78 ? -1.797 -9.775 -2.936 1.00 98.81 78 GLU A C 1
ATOM 607 O O . GLU A 1 78 ? -2.836 -10.158 -2.388 1.00 98.81 78 GLU A O 1
ATOM 612 N N . GLU A 1 79 ? -0.753 -9.335 -2.229 1.00 98.81 79 GLU A N 1
ATOM 613 C CA . GLU A 1 79 ? -0.729 -9.276 -0.768 1.00 98.81 79 GLU A CA 1
ATOM 614 C C . GLU A 1 79 ? -1.790 -8.313 -0.221 1.00 98.81 79 GLU A C 1
ATOM 616 O O . GLU A 1 79 ? -2.527 -8.673 0.701 1.00 98.81 79 GLU A O 1
ATOM 621 N N . LEU A 1 80 ? -1.943 -7.126 -0.822 1.00 98.75 80 LEU A N 1
ATOM 622 C CA . LEU A 1 80 ? -2.985 -6.170 -0.445 1.00 98.75 80 LEU A CA 1
ATOM 623 C C . LEU A 1 80 ? -4.368 -6.815 -0.515 1.00 98.75 80 LEU A C 1
ATOM 625 O O . LEU A 1 80 ? -5.150 -6.699 0.431 1.00 98.75 80 LEU A O 1
ATOM 629 N N . MET A 1 81 ? -4.673 -7.523 -1.602 1.00 98.62 81 MET A N 1
ATOM 630 C CA . MET A 1 81 ? -5.958 -8.197 -1.765 1.00 98.62 81 MET A CA 1
ATOM 631 C C . MET A 1 81 ? -6.150 -9.322 -0.748 1.00 98.62 81 MET A C 1
ATOM 633 O O . MET A 1 81 ? -7.200 -9.371 -0.103 1.00 98.62 81 MET A O 1
ATOM 637 N N . LYS A 1 82 ? -5.136 -10.170 -0.528 1.00 98.69 82 LYS A N 1
ATOM 638 C CA . LYS A 1 82 ? -5.165 -11.238 0.488 1.00 98.69 82 LYS A CA 1
ATOM 639 C C . LYS A 1 82 ? -5.468 -10.677 1.884 1.00 98.69 82 LYS A C 1
ATOM 641 O O . LYS A 1 82 ? -6.414 -11.123 2.534 1.00 98.69 82 LYS A O 1
ATOM 646 N N . PHE A 1 83 ? -4.739 -9.646 2.317 1.00 98.56 83 PHE A N 1
ATOM 647 C CA . PHE A 1 83 ? -4.966 -8.987 3.610 1.00 98.56 83 PHE A CA 1
ATOM 648 C C . PHE A 1 83 ? -6.329 -8.302 3.689 1.00 98.56 83 PHE A C 1
ATOM 650 O O . PHE A 1 83 ? -6.977 -8.323 4.736 1.00 98.56 83 PHE A O 1
ATOM 657 N N . THR A 1 84 ? -6.788 -7.701 2.593 1.00 98.44 84 THR A N 1
ATOM 658 C CA . THR A 1 84 ? -8.087 -7.021 2.556 1.00 98.44 84 THR A CA 1
ATOM 659 C C . THR A 1 84 ? -9.221 -8.023 2.724 1.00 98.44 84 THR A C 1
ATOM 661 O O . THR A 1 84 ? -10.113 -7.805 3.540 1.00 98.44 84 THR A O 1
ATOM 664 N N . LEU A 1 85 ? -9.180 -9.145 2.001 1.00 98.25 85 LEU A N 1
ATOM 665 C CA . LEU A 1 85 ? -10.171 -10.213 2.135 1.00 98.25 85 LEU A CA 1
ATOM 666 C C . LEU A 1 85 ? -10.164 -10.816 3.545 1.00 98.25 85 LEU A C 1
ATOM 668 O O . LEU A 1 85 ? -11.237 -11.039 4.102 1.00 98.25 85 LEU A O 1
ATOM 672 N N . LEU A 1 86 ? -8.980 -11.005 4.134 1.00 98.06 86 LEU A N 1
ATOM 673 C CA . LEU A 1 86 ? -8.812 -11.539 5.487 1.00 98.06 86 LEU A CA 1
ATOM 674 C C . LEU A 1 86 ? -9.389 -10.615 6.572 1.00 98.06 86 LEU A C 1
ATOM 676 O O . LEU A 1 86 ? -10.018 -11.076 7.525 1.00 98.06 86 LEU A O 1
ATOM 680 N N . THR A 1 87 ? -9.165 -9.306 6.450 1.00 97.88 87 THR A N 1
ATOM 681 C CA . THR A 1 87 ? -9.435 -8.359 7.543 1.00 97.88 87 THR A CA 1
ATOM 682 C C . THR A 1 87 ? -10.777 -7.644 7.417 1.00 97.88 87 THR A C 1
ATOM 684 O O . THR A 1 87 ? -11.382 -7.337 8.443 1.00 97.88 87 THR A O 1
ATOM 687 N N . ARG A 1 88 ? -11.309 -7.429 6.201 1.00 95.75 88 ARG A N 1
ATOM 688 C CA . ARG A 1 88 ? -12.529 -6.621 5.995 1.00 95.75 88 ARG A CA 1
ATOM 689 C C . ARG A 1 88 ? -13.759 -7.144 6.740 1.00 95.75 88 ARG A C 1
ATOM 691 O O . ARG A 1 88 ? -14.544 -6.343 7.231 1.00 95.75 88 ARG A O 1
ATOM 698 N N . ALA A 1 89 ? -13.921 -8.466 6.842 1.00 96.06 89 ALA A N 1
ATOM 699 C CA . ALA A 1 89 ? -15.071 -9.080 7.512 1.00 96.06 89 ALA A CA 1
ATOM 700 C C . ALA A 1 89 ? -14.996 -8.953 9.043 1.00 96.06 89 ALA A C 1
ATOM 702 O O . ALA A 1 89 ? -16.021 -8.916 9.713 1.00 96.06 89 ALA A O 1
ATOM 703 N N . ASN A 1 90 ? -13.782 -8.835 9.585 1.00 94.88 90 ASN A N 1
ATOM 704 C CA . ASN A 1 90 ? -13.514 -8.770 11.021 1.00 94.88 90 ASN A CA 1
ATOM 705 C C . ASN A 1 90 ? -13.162 -7.347 11.486 1.00 94.88 90 ASN A C 1
ATOM 707 O O . ASN A 1 90 ? -12.760 -7.155 12.631 1.00 94.88 90 ASN A O 1
ATOM 711 N N . ALA A 1 91 ? -13.296 -6.340 10.616 1.00 91.69 91 ALA A N 1
ATOM 712 C CA . ALA A 1 91 ? -12.823 -4.982 10.874 1.00 91.69 91 ALA A CA 1
ATOM 713 C C . ALA A 1 91 ? -13.442 -4.367 12.138 1.00 91.69 91 ALA A C 1
ATOM 715 O O . ALA A 1 91 ? -12.718 -3.754 12.915 1.00 91.69 91 ALA A O 1
ATOM 716 N N . ALA A 1 92 ? -14.743 -4.579 12.377 1.00 91.25 92 ALA A N 1
ATOM 717 C CA . ALA A 1 92 ? -15.432 -4.083 13.571 1.00 91.25 92 ALA A CA 1
ATOM 718 C C . ALA A 1 92 ? -14.836 -4.661 14.865 1.00 91.25 92 ALA A C 1
ATOM 720 O O . ALA A 1 92 ? -14.590 -3.922 15.811 1.00 91.25 92 ALA A O 1
ATOM 721 N N . TYR A 1 93 ? -14.527 -5.959 14.872 1.00 95.44 93 TYR A N 1
ATOM 722 C CA . TYR A 1 93 ? -13.904 -6.621 16.016 1.00 95.44 93 TYR A CA 1
ATOM 723 C C . TYR A 1 93 ? -12.459 -6.155 16.235 1.00 95.44 93 TYR A C 1
ATOM 725 O O . TYR A 1 93 ? -12.065 -5.836 17.351 1.00 95.44 93 TYR A O 1
ATOM 733 N N . LEU A 1 94 ? -11.666 -6.043 15.163 1.00 95.38 94 LEU A N 1
ATOM 734 C CA . LEU A 1 94 ? -10.262 -5.618 15.243 1.00 95.38 94 LEU A CA 1
ATOM 735 C C . LEU A 1 94 ? -10.085 -4.191 15.778 1.00 95.38 94 LEU A C 1
ATOM 737 O O . LEU A 1 94 ? -9.008 -3.838 16.264 1.00 95.38 94 LEU A O 1
ATOM 741 N N . VAL A 1 95 ? -11.113 -3.351 15.647 1.00 93.94 95 VAL A N 1
ATOM 742 C CA . VAL A 1 95 ? -11.071 -1.952 16.076 1.00 93.94 95 VAL A CA 1
ATOM 743 C C . VAL A 1 95 ? -11.839 -1.691 17.368 1.00 93.94 95 VAL A C 1
ATOM 745 O O . VAL A 1 95 ? -11.802 -0.556 17.835 1.00 93.94 95 VAL A O 1
ATOM 748 N N . ASP A 1 96 ? -12.464 -2.716 17.952 1.00 93.81 96 ASP A N 1
ATOM 749 C CA . ASP A 1 96 ? -13.133 -2.656 19.249 1.00 93.81 96 ASP A CA 1
ATOM 750 C C . ASP A 1 96 ? -12.090 -2.690 20.383 1.00 93.81 96 ASP A C 1
ATOM 752 O O . ASP A 1 96 ? -11.579 -3.741 20.795 1.00 93.81 96 ASP A O 1
ATOM 756 N N . ARG A 1 97 ? -11.720 -1.504 20.880 1.00 92.50 97 ARG A N 1
ATOM 757 C CA . ARG A 1 97 ? -10.635 -1.336 21.857 1.00 92.50 97 ARG A CA 1
ATOM 758 C C . ARG A 1 97 ? -11.152 -1.298 23.283 1.00 92.50 97 ARG A C 1
ATOM 760 O O . ARG A 1 97 ? -12.076 -0.565 23.605 1.00 92.50 97 ARG A O 1
ATOM 767 N N . TYR A 1 98 ? -10.428 -1.972 24.175 1.00 93.50 98 TYR A N 1
ATOM 768 C CA . TYR A 1 98 ? -10.688 -1.933 25.616 1.00 93.50 98 TYR A CA 1
ATOM 769 C C . TYR A 1 98 ? -10.780 -0.506 26.178 1.00 93.50 98 TYR A C 1
ATOM 771 O O . TYR A 1 98 ? -11.687 -0.223 26.948 1.00 93.50 98 TYR A O 1
ATOM 779 N N . SER A 1 99 ? -9.874 0.394 25.781 1.00 92.44 99 SER A N 1
ATOM 780 C CA . SER A 1 99 ? -9.887 1.783 26.257 1.00 92.44 99 SER A CA 1
ATOM 781 C C . SER A 1 99 ? -11.144 2.542 25.831 1.00 92.44 99 SER A C 1
ATOM 783 O O . SER A 1 99 ? -11.662 3.311 26.623 1.00 92.44 99 SER A O 1
ATOM 785 N N . GLU A 1 100 ? -11.634 2.297 24.610 1.00 89.69 100 GLU A N 1
ATOM 786 C CA . GLU A 1 100 ? -12.861 2.914 24.083 1.00 89.69 100 GLU A CA 1
ATOM 787 C C . GLU A 1 100 ? -14.087 2.345 24.828 1.00 89.69 100 GLU A C 1
ATOM 789 O O . GLU A 1 100 ? -14.953 3.098 25.251 1.00 89.69 100 GLU A O 1
ATOM 794 N N . ARG A 1 101 ? -14.108 1.031 25.115 1.00 91.81 101 ARG A N 1
ATOM 795 C CA . ARG A 1 101 ? -15.156 0.409 25.951 1.00 91.81 101 ARG A CA 1
ATOM 796 C C . ARG A 1 101 ? -15.165 0.907 27.396 1.00 91.81 101 ARG A C 1
ATOM 798 O O . ARG A 1 101 ? -16.229 0.991 27.994 1.00 91.81 101 ARG A O 1
ATOM 805 N N . LYS A 1 102 ? -13.989 1.175 27.972 1.00 93.00 102 LYS A N 1
ATOM 806 C CA . LYS A 1 102 ? -13.866 1.719 29.329 1.00 93.00 102 LYS A CA 1
ATOM 807 C C . LYS A 1 102 ? -14.408 3.154 29.392 1.00 93.00 102 LYS A C 1
ATOM 809 O O . LYS A 1 102 ? -15.163 3.447 30.304 1.00 93.00 102 LYS A O 1
ATOM 814 N N . GLU A 1 103 ? -14.053 3.996 28.420 1.00 88.25 103 GLU A N 1
ATOM 815 C CA . GLU A 1 103 ? -14.524 5.387 28.307 1.00 88.25 103 GLU A CA 1
ATOM 816 C C . GLU A 1 103 ? -16.059 5.449 28.206 1.00 88.25 103 GLU A C 1
ATOM 818 O O . GLU A 1 103 ? -16.690 6.090 29.035 1.00 88.25 103 GLU A O 1
ATOM 823 N N . SER A 1 104 ? -16.676 4.668 27.309 1.00 85.62 104 SER A N 1
ATOM 824 C CA . SER A 1 104 ? -18.144 4.629 27.157 1.00 85.62 104 SER A CA 1
ATOM 825 C C . SER A 1 104 ? -18.917 4.022 28.337 1.00 85.62 104 SER A C 1
ATOM 827 O O . SER A 1 104 ? -20.140 4.065 28.330 1.00 85.62 104 SER A O 1
ATOM 829 N N . ALA A 1 105 ? -18.242 3.377 29.293 1.00 85.69 105 ALA A N 1
ATOM 830 C CA . ALA A 1 105 ? -18.866 2.856 30.514 1.00 85.69 105 ALA A CA 1
ATOM 831 C C . ALA A 1 10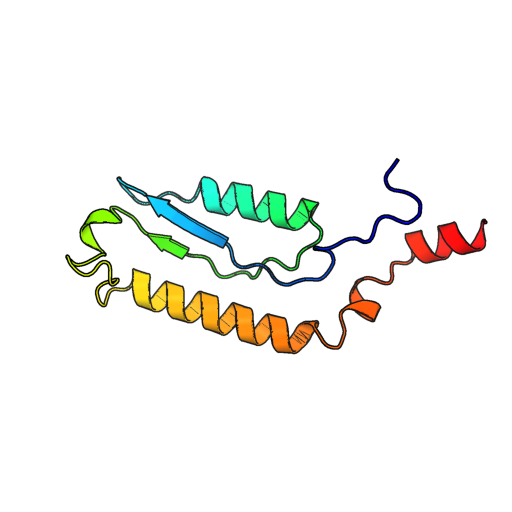5 ? -18.724 3.818 31.708 1.00 85.69 105 ALA A C 1
ATOM 833 O O . ALA A 1 105 ? -19.397 3.631 32.721 1.00 85.69 105 ALA A O 1
ATOM 834 N N . GLU A 1 106 ? -17.800 4.781 31.616 1.00 76.25 106 GLU A N 1
ATOM 835 C CA . GLU A 1 106 ? -17.622 5.869 32.585 1.00 76.25 106 GLU A CA 1
ATOM 836 C C . GLU A 1 106 ? -18.529 7.079 32.262 1.00 76.25 106 GLU A C 1
ATOM 838 O O . GLU A 1 106 ? -18.775 7.890 33.157 1.00 76.25 106 GLU A O 1
ATOM 843 N N . GLU A 1 107 ? -19.031 7.171 31.023 1.00 62.34 107 GLU A N 1
ATOM 844 C CA . GLU A 1 107 ? -20.110 8.070 30.556 1.00 62.34 107 GLU A CA 1
ATOM 845 C C . GLU A 1 107 ? -21.515 7.552 30.913 1.00 62.34 107 GLU A C 1
ATOM 847 O O . GLU A 1 107 ? -22.358 8.393 31.308 1.00 62.34 107 GLU A O 1
#

Solvent-accessible surface area (backbone atoms only — not comparable to full-atom values): 6384 Å² total; per-residue (Å²): 138,94,72,81,89,75,78,62,92,45,58,58,36,69,41,77,49,66,46,77,29,82,48,76,74,67,58,66,64,39,54,53,50,52,56,48,31,53,77,48,43,28,46,60,54,91,58,63,41,60,36,43,35,36,81,74,45,38,48,96,88,70,44,73,48,94,43,77,62,46,54,41,46,51,53,32,53,53,49,46,50,54,51,38,68,69,40,64,84,47,30,71,65,78,63,64,44,69,70,59,57,52,52,69,69,76,107

Nearest PDB structures (foldseek):
  2q62-assembly1_D  TM=9.640E-01  e=2.365E-14  Sinorhizobium meliloti
  7ple-assembly1_B  TM=9.615E-01  e=5.979E-14  Paracoccus denitrificans PD1222
  2fzv-assembly1_A  TM=9.584E-01  e=7.409E-13  Shigella flexneri 2a str. 2457T
  2fzv-assembly1_B  TM=9.422E-01  e=1.437E-12  Shigella flexneri 2a str. 2457T
  2fzv-assembly1_D  TM=9.753E-01  e=1.048E-11  Shigella flexneri 2a str. 2457T

pLDDT: mean 92.77, std 12.42, range [41.0, 98.81]

Mean predicted aligned error: 4.7 Å

InterPro domains:
  IPR014063 Arsenate resistance ArsH [PTHR43590] (1-106)
  IPR029039 Flavoprotein-like superfamily [G3DSA:3.40.50.360] (1-107)
  IPR029039 Flavoprotein-like superfamily [SSF52218] (5-104)

Organism: Escherichia coli (NCBI:txid562)

Sequence (107 aa):
PLSEGAVRPSQGKTLAVMQVCGGSQSFNTVNQMRVLGRWMRMITIPNQSSVAKAWQEFDDDGRMKPSSYYDRIVDVMEELMKFTLLTRANAAYLVDRYSERKESAEE

Secondary structure (DSSP, 8-state):
---SS---TTTT-EE--EEE-SSS---HHHHHHHHHHHHTT-EE-S--EEETTHHHHB-TTSPBPSSHHHHHHHHHHHHHHHHHHHHHTTHHHHT--HHHHHHHHH-